Protein AF-A0A7C4WBH4-F1 (afdb_monomer_lite)

Foldseek 3Di:
DDDPPVNVVVVVVVVVVVPPDDPPPVDDPVNVVVVVVVCVVVCVVFWDFPDDDPPDTDIDGDD

Sequence (63 aa):
MNLSTDKIREAFKVVYLSRERYRTTKRDLQSSLRLGALARELSSSYLEVIEWKEWKRVLALRT

Secondary structure (DSSP, 8-state):
----HHHHHHHHHHHHHT-SS-------HHHHHHHHHHHHHHHHHHEEEEEEETTEEEEEE--

Structure (mmCIF, N/CA/C/O backbone):
data_AF-A0A7C4WBH4-F1
#
_entry.id   AF-A0A7C4WBH4-F1
#
loop_
_atom_site.group_PDB
_atom_site.id
_atom_site.type_symbol
_atom_site.label_atom_id
_atom_site.label_alt_id
_atom_site.label_comp_id
_atom_site.label_asym_id
_atom_site.label_entity_id
_atom_site.label_seq_id
_atom_site.pdbx_PDB_ins_code
_atom_site.Cartn_x
_atom_site.Cartn_y
_atom_site.Cartn_z
_atom_site.occupancy
_atom_site.B_iso_or_equiv
_atom_site.auth_seq_id
_atom_site.auth_comp_id
_atom_site.auth_asym_id
_atom_site.auth_atom_id
_atom_site.pdbx_PDB_model_num
ATOM 1 N N . MET A 1 1 ? -22.158 -3.867 -13.404 1.00 46.97 1 MET A N 1
ATOM 2 C CA . MET A 1 1 ? -21.755 -5.199 -12.900 1.00 46.97 1 MET A CA 1
ATOM 3 C C . MET A 1 1 ? -21.041 -5.000 -11.570 1.00 46.97 1 MET A C 1
ATOM 5 O O . MET A 1 1 ? -19.919 -4.516 -11.579 1.00 46.97 1 MET A O 1
ATOM 9 N N . ASN A 1 2 ? -21.688 -5.308 -10.442 1.00 50.34 2 ASN A N 1
ATOM 10 C CA . ASN A 1 2 ? -21.041 -5.249 -9.127 1.00 50.34 2 ASN A CA 1
ATOM 11 C C . ASN A 1 2 ? -20.209 -6.520 -8.935 1.00 50.34 2 ASN A C 1
ATOM 13 O O . ASN A 1 2 ? -20.744 -7.582 -8.622 1.00 50.34 2 ASN A O 1
ATOM 17 N N . LEU A 1 3 ? -18.903 -6.430 -9.183 1.00 56.50 3 LEU A N 1
ATOM 18 C CA . LEU A 1 3 ? -17.971 -7.477 -8.776 1.00 56.50 3 LEU A CA 1
ATOM 19 C C . LEU A 1 3 ? -17.908 -7.477 -7.248 1.00 56.50 3 LEU A C 1
ATOM 21 O O . LEU A 1 3 ? -17.607 -6.449 -6.646 1.00 56.50 3 LEU A O 1
ATOM 25 N N . SER A 1 4 ? -18.204 -8.619 -6.623 1.00 78.19 4 SER A N 1
ATOM 26 C CA . SER A 1 4 ? -18.031 -8.761 -5.179 1.00 78.19 4 SER A CA 1
ATOM 27 C C . SER A 1 4 ? -16.565 -8.525 -4.811 1.00 78.19 4 SER A C 1
ATOM 29 O O . SER A 1 4 ? -15.652 -8.912 -5.548 1.00 78.19 4 SER A O 1
ATOM 31 N N . THR A 1 5 ? -16.334 -7.889 -3.666 1.00 70.44 5 THR A N 1
ATOM 32 C CA . THR A 1 5 ? -15.002 -7.523 -3.160 1.00 70.44 5 THR A CA 1
ATOM 33 C C . THR A 1 5 ? -14.036 -8.713 -3.150 1.00 70.44 5 THR A C 1
ATOM 35 O O . THR A 1 5 ? -12.846 -8.559 -3.426 1.00 70.44 5 THR A O 1
ATOM 38 N N . ASP A 1 6 ? -14.557 -9.919 -2.922 1.00 70.69 6 ASP A N 1
ATOM 39 C CA . ASP A 1 6 ? -13.788 -11.164 -2.939 1.00 70.69 6 ASP A CA 1
ATOM 40 C C . ASP A 1 6 ? -13.268 -11.525 -4.332 1.00 70.69 6 ASP A C 1
ATOM 42 O O . ASP A 1 6 ? -12.115 -11.927 -4.475 1.00 70.69 6 ASP A O 1
ATOM 46 N N . LYS A 1 7 ? -14.063 -11.299 -5.385 1.00 71.94 7 LYS A N 1
ATOM 47 C CA . LYS A 1 7 ? -13.627 -11.534 -6.770 1.00 71.94 7 LYS A CA 1
ATOM 48 C C . LYS A 1 7 ? -12.541 -10.550 -7.196 1.00 71.94 7 LYS A C 1
ATOM 50 O O . LYS A 1 7 ? -11.610 -10.936 -7.897 1.00 71.94 7 LYS A O 1
ATOM 55 N N . ILE A 1 8 ? -12.626 -9.300 -6.741 1.00 73.31 8 ILE A N 1
ATOM 56 C CA . ILE A 1 8 ? -11.591 -8.285 -6.992 1.00 73.31 8 ILE A CA 1
ATOM 57 C C . ILE A 1 8 ? -10.294 -8.663 -6.267 1.00 73.31 8 ILE A C 1
ATOM 59 O O . ILE A 1 8 ? -9.211 -8.573 -6.845 1.00 73.31 8 ILE A O 1
ATOM 63 N N . ARG A 1 9 ? -10.398 -9.138 -5.020 1.00 69.00 9 ARG A N 1
ATOM 64 C CA . ARG A 1 9 ? -9.255 -9.597 -4.224 1.00 69.00 9 ARG A CA 1
ATOM 65 C C . ARG A 1 9 ? -8.554 -10.789 -4.870 1.00 69.00 9 ARG A C 1
ATOM 67 O O . ARG A 1 9 ? -7.328 -10.781 -4.956 1.00 69.00 9 ARG A O 1
ATOM 74 N N . GLU A 1 10 ? -9.305 -11.785 -5.326 1.00 72.75 10 GLU A N 1
ATOM 75 C CA . GLU A 1 10 ? -8.730 -12.955 -5.995 1.00 72.75 10 GLU A CA 1
ATOM 76 C C . GLU A 1 10 ? -8.080 -12.587 -7.333 1.00 72.75 10 GLU A C 1
ATOM 78 O O . GLU A 1 10 ? -6.937 -12.966 -7.579 1.00 72.75 10 GLU A O 1
ATOM 83 N N . ALA A 1 11 ? -8.718 -11.740 -8.146 1.00 75.62 11 ALA A N 1
ATOM 84 C CA . ALA A 1 11 ? -8.105 -11.232 -9.373 1.00 75.62 11 ALA A CA 1
ATOM 85 C C . ALA A 1 11 ? -6.801 -10.461 -9.092 1.00 75.62 11 ALA A C 1
ATOM 87 O O . ALA A 1 11 ? -5.795 -10.658 -9.776 1.00 75.62 11 ALA A O 1
ATOM 88 N N . PHE A 1 12 ? -6.784 -9.624 -8.050 1.00 71.50 12 PHE A N 1
ATOM 89 C CA . PHE A 1 12 ? -5.585 -8.899 -7.638 1.00 71.50 12 PHE A CA 1
ATOM 90 C C . PHE A 1 12 ? -4.465 -9.846 -7.192 1.00 71.50 12 PHE A C 1
ATOM 92 O O . PHE A 1 12 ? -3.323 -9.659 -7.606 1.00 71.50 12 PHE A O 1
ATOM 99 N N . LYS A 1 13 ? -4.773 -10.877 -6.393 1.00 71.44 13 LYS A N 1
ATOM 100 C CA . LYS A 1 13 ? -3.791 -11.888 -5.970 1.00 71.44 13 LYS A CA 1
ATOM 101 C C . LYS A 1 13 ? -3.204 -12.634 -7.158 1.00 71.44 13 LYS A C 1
ATOM 103 O O . LYS A 1 13 ? -1.989 -12.767 -7.221 1.00 71.44 13 LYS A O 1
ATOM 108 N N . VAL A 1 14 ? -4.036 -13.079 -8.101 1.00 76.25 14 VAL A N 1
ATOM 109 C CA . VAL A 1 14 ? -3.577 -13.791 -9.302 1.00 76.25 14 VAL A CA 1
ATOM 110 C C . VAL A 1 14 ? -2.623 -12.912 -10.106 1.00 76.25 14 VAL A C 1
ATOM 112 O O . VAL A 1 14 ? -1.522 -13.348 -10.413 1.00 76.25 14 VAL A O 1
ATOM 115 N N . VAL A 1 15 ? -2.982 -11.649 -10.356 1.00 69.38 15 VAL A N 1
ATOM 116 C CA . VAL A 1 15 ? -2.117 -10.693 -11.071 1.00 69.38 15 VAL A CA 1
ATOM 117 C C . VAL A 1 15 ? -0.844 -10.359 -10.285 1.00 69.38 15 VAL A C 1
ATOM 119 O O . VAL A 1 15 ? 0.206 -10.100 -10.872 1.00 69.38 15 VAL A O 1
ATOM 122 N N . TYR A 1 16 ? -0.919 -10.320 -8.956 1.00 63.06 16 TYR A N 1
ATOM 123 C CA . TYR A 1 16 ? 0.226 -10.054 -8.090 1.00 63.06 16 TYR A CA 1
ATOM 124 C C . TYR A 1 16 ? 1.210 -11.231 -8.067 1.00 63.06 16 TYR A C 1
ATOM 126 O O . TYR A 1 16 ? 2.412 -11.013 -8.171 1.00 63.06 16 TYR A O 1
ATOM 134 N N . LEU A 1 17 ? 0.703 -12.464 -7.982 1.00 66.38 17 LEU A N 1
ATOM 135 C CA . LEU A 1 17 ? 1.488 -13.701 -7.958 1.00 66.38 17 LE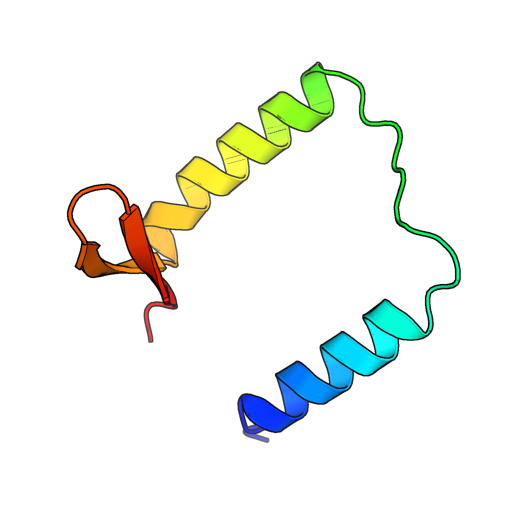U A CA 1
ATOM 136 C C . LEU A 1 17 ? 2.013 -14.090 -9.344 1.00 66.38 17 LEU A C 1
ATOM 138 O O . LEU A 1 17 ? 3.100 -14.646 -9.445 1.00 66.38 17 LEU A O 1
ATOM 142 N N . SER A 1 18 ? 1.287 -13.757 -10.415 1.00 68.12 18 SER A N 1
ATOM 143 C CA . SER A 1 18 ? 1.727 -13.984 -11.798 1.00 68.12 18 SER A CA 1
ATOM 144 C C . SER A 1 18 ? 2.815 -13.006 -12.249 1.00 68.12 18 SER A C 1
ATOM 146 O O . SER A 1 18 ? 3.343 -13.125 -13.353 1.00 68.12 18 SER A O 1
ATOM 148 N N . ARG A 1 19 ? 3.141 -11.995 -11.437 1.00 61.81 19 ARG A N 1
ATOM 149 C CA . ARG A 1 19 ? 4.275 -11.106 -11.681 1.00 61.81 19 ARG A CA 1
ATOM 150 C C . ARG A 1 19 ? 5.510 -11.725 -11.036 1.00 61.81 19 ARG A C 1
ATOM 152 O O . ARG A 1 19 ? 5.781 -11.500 -9.864 1.00 61.81 19 ARG A O 1
ATOM 159 N N . GLU A 1 20 ? 6.298 -12.437 -11.841 1.00 52.34 20 GLU A N 1
ATOM 160 C CA . GLU A 1 20 ? 7.568 -13.101 -11.471 1.00 52.34 20 GLU A CA 1
ATOM 161 C C . GLU A 1 20 ? 8.617 -12.189 -10.809 1.00 52.34 20 GLU A C 1
ATOM 163 O O . GLU A 1 20 ? 9.635 -12.649 -10.296 1.00 52.34 20 GLU A O 1
ATOM 168 N N . ARG A 1 21 ? 8.405 -10.874 -10.814 1.00 52.78 21 ARG A N 1
ATOM 169 C CA . ARG A 1 21 ? 9.284 -9.913 -10.166 1.00 52.78 21 ARG A CA 1
ATOM 170 C C . ARG A 1 21 ? 8.495 -9.167 -9.112 1.00 52.78 21 ARG A C 1
ATOM 172 O O . ARG A 1 21 ? 7.619 -8.362 -9.441 1.00 52.78 21 ARG A O 1
ATOM 179 N N . TYR A 1 22 ? 8.902 -9.346 -7.853 1.00 50.94 22 TYR A N 1
ATOM 1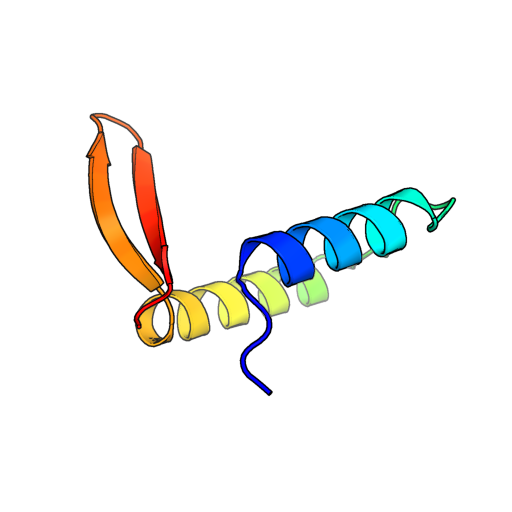80 C CA . TYR A 1 22 ? 8.807 -8.287 -6.855 1.00 50.94 22 TYR A CA 1
ATOM 181 C C . TYR A 1 22 ? 9.076 -6.976 -7.578 1.00 50.94 22 TYR A C 1
ATOM 183 O O . TYR A 1 22 ? 10.114 -6.829 -8.227 1.00 50.94 22 TYR A O 1
ATOM 191 N N . ARG A 1 23 ? 8.127 -6.041 -7.538 1.00 52.78 23 ARG A N 1
ATOM 192 C CA . ARG A 1 23 ? 8.350 -4.712 -8.096 1.00 52.78 23 ARG A CA 1
ATOM 193 C C . ARG A 1 23 ? 9.356 -4.011 -7.184 1.00 52.78 23 ARG A C 1
ATOM 195 O O . ARG A 1 23 ? 8.999 -3.108 -6.436 1.00 52.78 23 ARG A O 1
ATOM 202 N N . THR A 1 24 ? 10.627 -4.393 -7.265 1.00 48.62 24 THR A N 1
ATOM 203 C CA . THR A 1 24 ? 11.763 -3.564 -6.890 1.00 48.62 24 THR A CA 1
ATOM 204 C C . THR A 1 24 ? 11.871 -2.480 -7.953 1.00 48.62 24 THR A C 1
ATOM 206 O O . THR A 1 24 ? 12.854 -2.348 -8.673 1.00 48.62 24 THR A O 1
ATOM 209 N N . THR A 1 25 ? 10.827 -1.651 -8.067 1.00 53.88 25 THR A N 1
ATOM 210 C CA . THR A 1 25 ? 11.060 -0.269 -8.465 1.00 53.88 25 THR A CA 1
ATOM 211 C C . THR A 1 25 ? 12.077 0.236 -7.456 1.00 53.88 25 THR A C 1
ATOM 213 O O . THR A 1 25 ? 11.700 0.489 -6.311 1.00 53.88 25 THR A O 1
ATOM 216 N N . LYS A 1 26 ? 13.360 0.286 -7.844 1.00 56.88 26 LYS A N 1
ATOM 217 C CA . LYS A 1 26 ? 14.368 1.098 -7.170 1.00 56.88 26 LYS A CA 1
ATOM 218 C C . LYS A 1 26 ? 13.817 2.517 -7.233 1.00 56.88 26 LYS A C 1
ATOM 220 O O . LYS A 1 26 ? 13.973 3.198 -8.238 1.00 56.88 26 LYS A O 1
ATOM 225 N N . ARG A 1 27 ? 13.026 2.892 -6.231 1.00 64.50 27 ARG A N 1
ATOM 226 C CA . ARG A 1 27 ? 12.563 4.261 -6.073 1.00 64.50 27 ARG A CA 1
ATOM 227 C C . ARG A 1 27 ? 13.688 4.976 -5.380 1.00 64.50 27 ARG A C 1
ATOM 229 O O . ARG A 1 27 ? 14.140 4.539 -4.324 1.00 64.50 27 ARG A O 1
ATOM 236 N N . ASP A 1 28 ? 14.125 6.063 -5.984 1.00 78.75 28 ASP A N 1
ATOM 237 C CA . ASP A 1 28 ? 14.898 7.037 -5.250 1.00 78.75 28 ASP A CA 1
ATOM 238 C C . ASP A 1 28 ? 14.083 7.537 -4.037 1.00 78.75 28 ASP A C 1
ATOM 240 O O . ASP A 1 28 ? 12.856 7.361 -3.928 1.00 78.75 28 ASP A O 1
ATOM 244 N N . LEU A 1 29 ? 14.794 8.132 -3.084 1.00 78.31 29 LEU A N 1
ATOM 245 C CA . LEU A 1 29 ? 14.209 8.633 -1.848 1.00 78.31 29 LEU A CA 1
ATOM 246 C C . LEU A 1 29 ? 13.078 9.635 -2.125 1.00 78.31 29 LEU A C 1
ATOM 248 O O . LEU A 1 29 ? 12.032 9.575 -1.482 1.00 78.31 29 LEU A O 1
ATOM 252 N N . GLN A 1 30 ? 13.247 10.510 -3.116 1.00 82.12 30 GLN A N 1
ATOM 253 C CA . GLN A 1 30 ? 12.287 11.560 -3.440 1.00 82.12 30 GLN A CA 1
ATOM 254 C C . GLN A 1 30 ? 10.966 10.978 -3.959 1.00 82.12 30 GLN A C 1
ATOM 256 O O . GLN A 1 30 ? 9.890 11.389 -3.524 1.00 82.12 30 GLN A O 1
ATOM 261 N N . SER A 1 31 ? 11.032 9.971 -4.825 1.00 76.62 31 SER A N 1
ATOM 262 C CA . SER A 1 31 ? 9.880 9.222 -5.327 1.00 76.62 31 SER A CA 1
ATOM 263 C C . SER A 1 31 ? 9.132 8.500 -4.203 1.00 76.62 31 SER A C 1
ATOM 265 O O . SER A 1 31 ? 7.900 8.460 -4.192 1.00 76.62 31 SER A O 1
ATOM 267 N N . SER A 1 32 ? 9.859 7.960 -3.221 1.00 78.12 32 SER A N 1
ATOM 268 C CA . SER A 1 32 ? 9.260 7.308 -2.050 1.00 78.12 32 SER A CA 1
ATOM 269 C C . SER A 1 32 ? 8.575 8.310 -1.118 1.00 78.12 32 SER A C 1
ATOM 271 O O . SER A 1 32 ? 7.463 8.055 -0.659 1.00 78.12 32 SER A O 1
ATOM 273 N N . LEU A 1 33 ? 9.191 9.475 -0.897 1.00 78.44 33 LEU A N 1
ATOM 274 C CA . LEU A 1 33 ? 8.608 10.562 -0.109 1.00 78.44 33 LEU A CA 1
ATOM 275 C C . LEU A 1 33 ? 7.339 11.120 -0.762 1.00 78.44 33 LEU A C 1
ATOM 277 O O . LEU A 1 33 ? 6.331 11.296 -0.081 1.00 78.44 33 LEU A O 1
ATOM 281 N N . ARG A 1 34 ? 7.349 11.323 -2.086 1.00 80.62 34 ARG A N 1
ATOM 282 C CA . ARG A 1 34 ? 6.165 11.760 -2.848 1.00 80.62 34 ARG A CA 1
ATOM 283 C C . ARG A 1 34 ? 5.014 10.764 -2.736 1.00 80.62 34 ARG A C 1
ATOM 285 O O . ARG A 1 34 ? 3.880 11.166 -2.500 1.00 80.62 34 ARG A O 1
ATOM 292 N N . LEU A 1 35 ? 5.302 9.467 -2.849 1.00 82.12 35 LEU A N 1
ATOM 293 C CA . LEU A 1 35 ? 4.294 8.424 -2.644 1.00 82.12 35 LEU A CA 1
ATOM 294 C C . LEU A 1 35 ? 3.759 8.409 -1.211 1.00 82.12 35 LEU A C 1
ATOM 296 O O . LEU A 1 35 ? 2.560 8.240 -1.023 1.00 82.12 35 LEU A O 1
ATOM 300 N N . GLY A 1 36 ? 4.622 8.600 -0.211 1.00 79.38 36 GLY A N 1
ATOM 301 C CA . GLY A 1 36 ? 4.203 8.708 1.187 1.00 79.38 36 GLY A CA 1
ATOM 302 C C . GLY A 1 36 ? 3.282 9.906 1.434 1.00 79.38 36 GLY A C 1
ATOM 303 O O . GLY A 1 36 ? 2.273 9.765 2.123 1.00 79.38 36 GLY A O 1
ATOM 304 N N . ALA A 1 37 ? 3.586 11.058 0.829 1.00 81.88 37 ALA A N 1
ATOM 305 C CA . ALA A 1 37 ? 2.748 12.253 0.900 1.00 81.88 37 ALA A CA 1
ATOM 306 C C . ALA A 1 37 ? 1.372 12.020 0.255 1.00 81.88 37 ALA A C 1
ATOM 308 O O . ALA A 1 37 ? 0.352 12.217 0.911 1.00 81.88 37 ALA A O 1
ATOM 309 N N . LEU A 1 38 ? 1.342 11.484 -0.970 1.00 80.94 38 LEU A N 1
ATOM 310 C CA . LEU A 1 38 ? 0.095 11.150 -1.666 1.00 80.94 38 LEU A CA 1
ATOM 311 C C . LEU A 1 38 ? -0.732 10.117 -0.894 1.00 80.94 38 LEU A C 1
ATOM 313 O O . LEU A 1 38 ? -1.939 10.269 -0.745 1.00 80.94 38 LEU A O 1
ATOM 317 N N . ALA A 1 39 ? -0.092 9.077 -0.356 1.00 79.44 39 ALA A N 1
ATOM 318 C CA . ALA A 1 39 ? -0.775 8.081 0.461 1.00 79.44 39 ALA A CA 1
ATOM 319 C C . ALA A 1 39 ? -1.385 8.708 1.722 1.00 79.44 39 ALA A C 1
ATOM 321 O O . 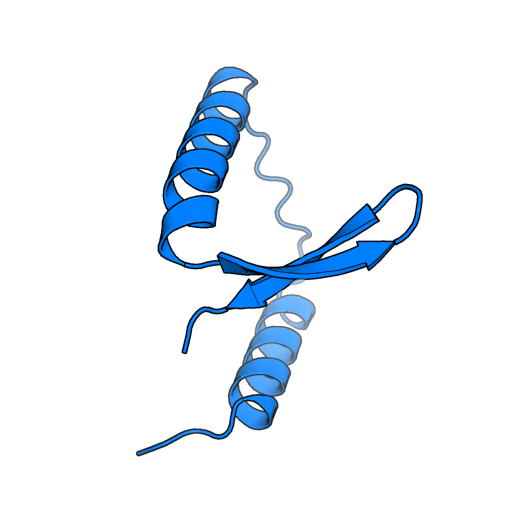ALA A 1 39 ? -2.490 8.337 2.107 1.00 79.44 39 ALA A O 1
ATOM 322 N N . ARG A 1 40 ? -0.703 9.675 2.349 1.00 81.44 40 ARG A N 1
ATOM 323 C CA . ARG A 1 40 ? -1.222 10.398 3.516 1.00 81.44 40 ARG A CA 1
ATOM 324 C C . ARG A 1 40 ? -2.444 11.244 3.156 1.00 81.44 40 ARG A C 1
ATOM 326 O O . ARG A 1 40 ? -3.444 11.148 3.861 1.00 81.44 40 ARG A O 1
ATOM 333 N N . GLU A 1 41 ? -2.390 12.005 2.069 1.00 83.06 41 GLU A N 1
ATOM 334 C CA . GLU A 1 41 ? -3.508 12.837 1.593 1.00 83.06 41 GLU A CA 1
ATOM 335 C C . GLU A 1 41 ? -4.726 12.001 1.184 1.00 83.06 41 GLU A C 1
ATOM 337 O O . GLU A 1 41 ? -5.861 12.296 1.557 1.00 83.06 41 GLU A O 1
ATOM 342 N N . LEU A 1 42 ? -4.494 10.906 0.462 1.00 77.94 42 LEU A N 1
ATOM 343 C CA . LEU A 1 42 ? -5.566 10.013 0.035 1.00 77.94 42 LEU A CA 1
ATOM 344 C C . LEU A 1 42 ? -6.122 9.201 1.210 1.00 77.94 42 LEU A C 1
ATOM 346 O O . LEU A 1 42 ? -7.315 8.908 1.234 1.00 77.94 42 LEU A O 1
ATOM 350 N N . SER A 1 43 ? -5.303 8.870 2.215 1.00 79.50 43 SER A N 1
ATOM 351 C CA . SER A 1 43 ? -5.758 8.059 3.349 1.00 79.50 43 SER A CA 1
ATOM 352 C C . SER A 1 43 ? -6.906 8.701 4.122 1.00 79.50 43 SER A C 1
ATOM 354 O O . SER A 1 43 ? -7.832 7.993 4.478 1.00 79.50 43 SER A O 1
ATOM 356 N N . SER A 1 44 ? -6.914 10.018 4.338 1.00 75.75 44 SER A N 1
ATOM 357 C CA . SER A 1 44 ? -8.025 10.685 5.037 1.00 75.75 44 SER A CA 1
ATOM 358 C C . SER A 1 44 ? -9.296 10.786 4.193 1.00 75.75 44 SER A C 1
ATOM 360 O O . SER A 1 44 ? -10.393 10.892 4.738 1.00 75.75 44 SER A O 1
ATOM 362 N N . SER A 1 45 ? -9.153 10.771 2.867 1.00 79.81 45 SER A N 1
ATOM 363 C CA . SER A 1 45 ? -10.278 10.894 1.937 1.00 79.81 45 SER A CA 1
ATOM 364 C C . SER A 1 45 ? -10.984 9.555 1.734 1.00 79.81 45 SER A C 1
ATOM 366 O O . SER A 1 45 ? -12.211 9.501 1.690 1.00 79.81 45 SER A O 1
ATOM 368 N N . TYR A 1 46 ? -10.204 8.475 1.649 1.00 77.81 46 TYR A N 1
ATOM 369 C CA . TYR A 1 46 ? -10.687 7.149 1.266 1.00 77.81 46 TYR A CA 1
ATOM 370 C C . TYR A 1 46 ? -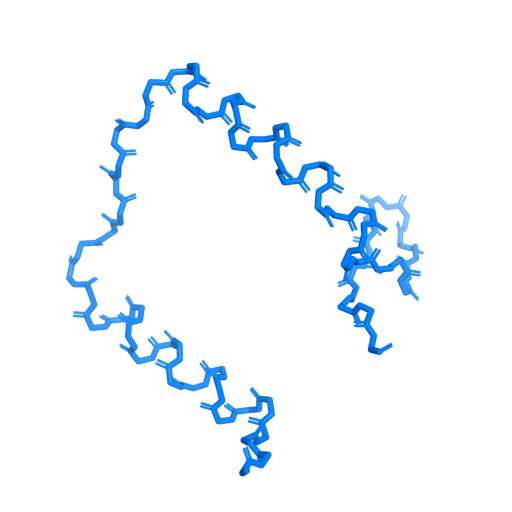10.698 6.136 2.404 1.00 77.81 46 TYR A C 1
ATOM 372 O O . TYR A 1 46 ? -11.303 5.080 2.239 1.00 77.81 46 TYR A O 1
ATOM 380 N N . LEU A 1 47 ? -10.025 6.408 3.526 1.00 79.88 47 LEU A N 1
ATOM 381 C CA . LEU A 1 47 ? -9.968 5.491 4.656 1.00 79.88 47 LEU A CA 1
ATOM 382 C C . LEU A 1 47 ? -10.562 6.118 5.913 1.00 79.88 47 LEU A C 1
ATOM 384 O O . LEU A 1 47 ? -10.296 7.270 6.250 1.00 79.88 47 LEU A O 1
ATOM 388 N N . GLU A 1 48 ? -11.319 5.314 6.642 1.00 81.88 48 GLU A N 1
ATOM 389 C CA . GLU A 1 48 ? -11.803 5.633 7.977 1.00 81.88 48 GLU A CA 1
ATOM 390 C C . GLU A 1 48 ? -11.183 4.693 9.008 1.00 81.88 48 GLU A C 1
ATOM 392 O O . GLU A 1 48 ? -10.812 3.553 8.709 1.00 81.88 48 GLU A O 1
ATOM 397 N N . VAL A 1 49 ? -11.019 5.192 10.232 1.00 78.88 49 VAL A N 1
ATOM 398 C CA . VAL A 1 49 ? -10.539 4.370 11.342 1.00 78.88 49 VAL A CA 1
ATOM 399 C C . VAL A 1 49 ? -11.730 3.615 11.911 1.00 78.88 49 VAL A C 1
ATOM 401 O O . VAL A 1 49 ? -12.613 4.227 12.500 1.00 78.88 49 VAL A O 1
ATOM 404 N N . ILE A 1 50 ? -11.732 2.294 11.750 1.00 83.06 50 ILE A N 1
ATOM 405 C CA . ILE A 1 50 ? -12.803 1.426 12.261 1.00 83.06 50 ILE A CA 1
ATOM 406 C C . ILE A 1 50 ? -12.474 0.824 13.627 1.00 83.06 50 ILE A C 1
ATOM 408 O O . ILE A 1 50 ? -13.369 0.378 14.335 1.00 83.06 50 ILE A O 1
ATOM 412 N N . GLU A 1 51 ? -11.196 0.807 14.016 1.00 79.88 51 GLU A N 1
ATOM 413 C CA . GLU A 1 51 ? -10.774 0.269 15.307 1.00 79.88 51 GLU A CA 1
ATOM 414 C C . GLU A 1 51 ? -9.440 0.878 15.751 1.00 79.88 51 GLU A C 1
ATOM 416 O O . GLU A 1 51 ? -8.491 0.998 14.964 1.00 79.88 51 GLU A O 1
ATOM 421 N N . TRP A 1 52 ? -9.354 1.210 17.038 1.00 76.00 52 TRP A N 1
ATOM 422 C CA . TRP A 1 52 ? -8.107 1.540 17.719 1.00 76.00 52 TRP A CA 1
ATOM 423 C C . TRP A 1 52 ? -7.720 0.375 18.628 1.00 76.00 52 TRP A C 1
ATOM 425 O O . TRP A 1 52 ? -8.372 0.129 19.637 1.00 76.00 52 TRP A O 1
ATOM 435 N N . LYS A 1 53 ? -6.648 -0.338 18.274 1.00 75.56 53 LYS A N 1
ATOM 436 C CA . LYS A 1 53 ? -5.950 -1.253 19.186 1.00 75.56 53 LYS A CA 1
ATOM 437 C C . LYS A 1 53 ? -4.762 -0.515 19.785 1.00 75.56 53 LYS A C 1
ATOM 439 O O . LYS A 1 53 ? -4.211 0.358 19.119 1.00 75.56 53 LYS A O 1
ATOM 444 N N . GLU A 1 54 ? -4.355 -0.894 20.995 1.00 78.50 54 GLU A N 1
ATOM 445 C CA . GLU A 1 54 ? -3.350 -0.216 21.840 1.00 78.50 54 GLU A CA 1
ATOM 446 C C . GLU A 1 54 ? -2.185 0.441 21.075 1.00 78.50 54 GLU A C 1
ATOM 448 O O . GLU A 1 54 ? -1.838 1.584 21.352 1.00 78.50 54 GLU A O 1
ATOM 453 N N . TRP A 1 55 ? -1.635 -0.230 20.055 1.00 75.69 55 TRP A N 1
ATOM 454 C CA . TRP A 1 55 ? -0.518 0.276 19.241 1.00 75.69 55 TRP A CA 1
ATOM 455 C C . TRP A 1 55 ? -0.798 0.328 17.733 1.00 75.69 55 TRP A C 1
ATOM 457 O O . TRP A 1 55 ? 0.117 0.508 16.927 1.00 75.69 55 TRP A O 1
ATOM 467 N N . LYS A 1 56 ? -2.050 0.126 17.306 1.00 65.06 56 LYS A N 1
ATOM 468 C CA . LYS A 1 56 ? -2.399 0.003 15.887 1.00 65.06 56 LYS A CA 1
ATOM 469 C C . LYS A 1 56 ? -3.797 0.529 15.581 1.00 65.06 56 LYS A C 1
ATOM 471 O O . LYS A 1 56 ? -4.788 0.067 16.135 1.00 65.06 56 LYS A O 1
ATOM 476 N N . ARG A 1 57 ? -3.876 1.407 14.582 1.00 79.69 57 ARG A N 1
ATOM 477 C CA . ARG A 1 57 ? -5.135 1.787 13.926 1.00 79.69 57 ARG A CA 1
ATOM 478 C C . ARG A 1 57 ? -5.490 0.790 12.823 1.00 79.69 57 ARG A C 1
ATOM 480 O O . ARG A 1 57 ? -4.639 0.463 11.990 1.00 79.69 57 ARG A O 1
ATOM 487 N N . VAL A 1 58 ? -6.733 0.322 12.806 1.00 79.50 58 VAL A N 1
ATOM 488 C CA . VAL A 1 58 ? -7.295 -0.460 11.699 1.00 79.50 58 VAL A CA 1
ATOM 489 C C . VAL A 1 58 ? -8.068 0.496 10.799 1.00 79.50 58 VAL A C 1
ATOM 491 O O . VAL A 1 58 ? -8.965 1.204 11.254 1.00 79.50 58 VAL A O 1
ATOM 494 N N . LEU A 1 59 ? -7.677 0.540 9.526 1.00 81.00 59 LEU A N 1
ATOM 495 C CA . LEU A 1 59 ? -8.273 1.405 8.514 1.00 81.00 59 LEU A CA 1
ATOM 496 C C . LEU A 1 59 ? -9.145 0.568 7.576 1.00 81.00 59 LEU A C 1
ATOM 498 O O . LEU A 1 59 ? -8.689 -0.473 7.097 1.00 81.00 59 LEU A O 1
ATOM 502 N N . ALA A 1 60 ? -10.357 1.036 7.292 1.00 79.81 60 ALA A N 1
ATOM 503 C CA . ALA A 1 60 ? -11.231 0.483 6.261 1.00 79.81 60 ALA A CA 1
ATOM 504 C C . ALA A 1 60 ? -11.463 1.509 5.155 1.00 79.81 60 ALA A C 1
ATOM 506 O O . ALA A 1 60 ? -11.293 2.705 5.373 1.00 79.81 60 ALA A O 1
ATOM 507 N N . LEU A 1 61 ? -11.837 1.035 3.966 1.00 82.50 61 LEU A N 1
ATOM 508 C CA . LEU A 1 61 ? -12.296 1.913 2.895 1.00 82.50 61 LEU A CA 1
ATOM 509 C C . LEU A 1 61 ? -13.626 2.544 3.297 1.00 82.50 61 LEU A C 1
ATOM 511 O O . LEU A 1 61 ? -14.547 1.831 3.693 1.00 82.50 61 LEU A O 1
ATOM 515 N N . ARG A 1 62 ? -13.716 3.863 3.144 1.00 74.69 62 ARG A N 1
ATOM 516 C CA . ARG A 1 62 ? -14.980 4.591 3.227 1.00 74.69 62 ARG A CA 1
ATOM 517 C C . ARG A 1 62 ? -15.897 4.065 2.123 1.00 74.69 62 ARG A C 1
ATOM 519 O O . ARG A 1 62 ? -15.479 4.020 0.963 1.00 74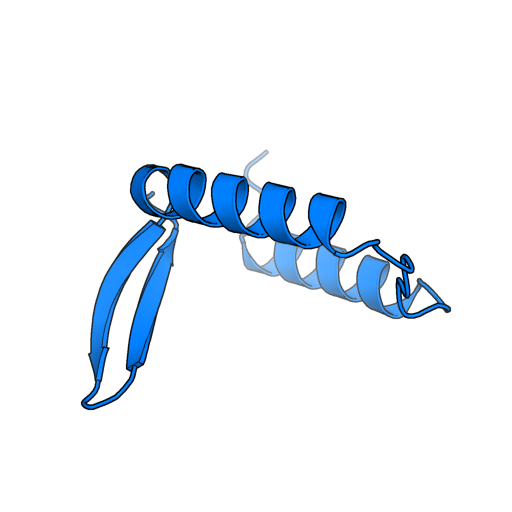.69 62 ARG A O 1
ATOM 526 N N . THR A 1 63 ? -17.084 3.605 2.504 1.00 70.25 63 THR A N 1
ATOM 527 C CA . THR A 1 63 ? -18.118 3.117 1.575 1.00 70.25 63 THR A CA 1
ATOM 528 C C . THR A 1 63 ? -19.078 4.226 1.190 1.00 70.25 63 THR A C 1
ATOM 530 O O . THR A 1 63 ? -19.239 5.168 1.997 1.00 70.25 63 THR A O 1
#

pLDDT: mean 72.23, std 10.12, range [46.97, 83.06]

Radius of gyration: 15.56 Å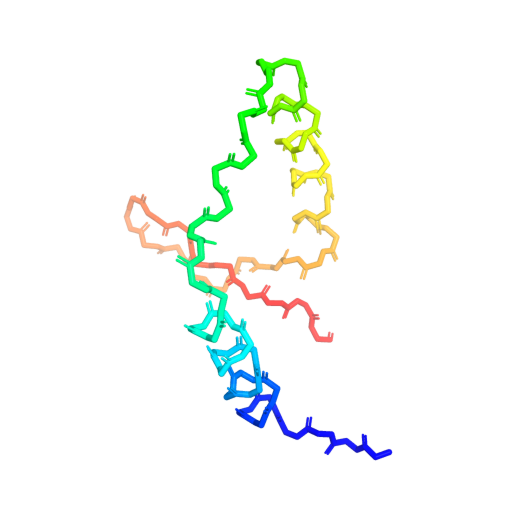; chains: 1; bounding box: 37×27×35 Å